Protein AF-A0A497T955-F1 (afdb_monomer_lite)

Foldseek 3Di:
DPDPCVVVVVVCVVVCCLLAVVLLVVQLVVQLVCCCPPVVPPDPSVRSNVVSNVVSNVRSVVSVVPVCVSVVVCCCVVVVVLQVVLVVVLVVLCVLLVHDPVNLVPDPVNVPVSVVVSVVSNVLSCCLRVNCVVVVDPDDHSVVSVVVSVVVSVVSSVVSVVVVVD

Sequence (166 aa):
MASPFEPMVLGLEQLGIYLYLFPFLLTLAIVYGILSYSLKEQLPTSARGLVSVVVAFFVMLFSLWNPFIVLFFANVFGYGLIVGSGLLMIIIVLGLMGIKPEDLTKNEKFKWPFVGVMILIFVLVIAGVVGTSMLGLNAGSGEFWTAMLFIILVAMVVLWGSEKEE

Secondary structure (DSSP, 8-state):
---TTHHHHHHHHHTTIIIIIHHHHHHHHHHHHHHHHHSTTTS-HHHHHHHHHHHHHHHHHHHHH-THHHHHHHHHHHHHHHHHHHHHHHHHHHHHHT--HHHHHH-HHHHHHHHHHHHHHHHHHHHHHT-GGGGT-----HHHHHHHHHHHHHHHHHHHHHHT--

Structure (mmCIF, N/CA/C/O backbone):
data_AF-A0A497T955-F1
#
_entry.id   AF-A0A497T955-F1
#
loop_
_atom_site.group_PDB
_atom_site.id
_atom_site.type_symbol
_atom_site.label_atom_id
_atom_site.label_alt_id
_atom_site.label_comp_id
_atom_site.label_asym_id
_atom_site.label_entity_id
_atom_site.label_seq_id
_atom_site.pdbx_PDB_ins_code
_atom_site.Cartn_x
_atom_site.Cartn_y
_atom_site.Cartn_z
_atom_site.occupancy
_atom_site.B_iso_or_equiv
_atom_site.auth_seq_id
_atom_site.auth_comp_id
_atom_site.auth_asym_id
_atom_site.auth_atom_id
_atom_site.pdbx_PDB_model_num
ATOM 1 N N . MET A 1 1 ? 4.692 -8.889 -28.505 1.00 46.72 1 MET A N 1
ATOM 2 C CA . MET A 1 1 ? 3.794 -7.744 -28.773 1.00 46.72 1 MET A CA 1
ATOM 3 C C . MET A 1 1 ? 4.028 -6.739 -27.660 1.00 46.72 1 MET A C 1
ATOM 5 O O . MET A 1 1 ? 4.010 -7.170 -26.515 1.00 46.72 1 MET A O 1
ATOM 9 N N . ALA A 1 2 ? 4.347 -5.477 -27.967 1.00 56.16 2 ALA A N 1
ATOM 10 C CA . ALA A 1 2 ? 4.552 -4.460 -26.931 1.00 56.16 2 ALA A CA 1
ATOM 11 C C . ALA A 1 2 ? 3.258 -4.300 -26.117 1.00 56.16 2 ALA A C 1
ATOM 13 O O . ALA A 1 2 ? 2.175 -4.232 -26.702 1.00 56.16 2 ALA A O 1
ATOM 14 N N . SER A 1 3 ? 3.362 -4.319 -24.788 1.00 76.19 3 SER A N 1
ATOM 15 C CA . SER A 1 3 ? 2.200 -4.182 -23.910 1.00 76.19 3 SER A CA 1
ATOM 16 C C . SER A 1 3 ? 1.585 -2.793 -24.118 1.00 76.19 3 SER A C 1
ATOM 18 O O . SER A 1 3 ? 2.295 -1.802 -23.960 1.00 76.19 3 SER A O 1
ATOM 20 N N . PRO A 1 4 ? 0.284 -2.666 -24.440 1.00 74.56 4 PRO A N 1
ATOM 21 C CA . PRO A 1 4 ? -0.344 -1.359 -24.665 1.00 74.56 4 PRO A CA 1
ATOM 22 C C . PRO A 1 4 ? -0.370 -0.483 -23.401 1.00 74.56 4 PRO A C 1
ATOM 24 O O . PRO A 1 4 ? -0.566 0.726 -23.489 1.00 74.56 4 PRO A O 1
ATOM 27 N N . PHE A 1 5 ? -0.152 -1.080 -22.225 1.00 76.81 5 PHE A N 1
ATOM 28 C CA . PHE A 1 5 ? -0.134 -0.386 -20.938 1.00 76.81 5 PHE A CA 1
ATOM 29 C C . PHE A 1 5 ? 1.219 0.231 -20.601 1.00 76.81 5 PHE A C 1
ATOM 31 O O . PHE A 1 5 ? 1.275 1.212 -19.868 1.00 76.81 5 PHE A O 1
ATOM 38 N N . GLU A 1 6 ? 2.301 -0.315 -21.143 1.00 80.81 6 GLU A N 1
ATOM 39 C CA . GLU A 1 6 ? 3.658 0.162 -20.898 1.00 80.81 6 GLU A CA 1
ATOM 40 C C . GLU A 1 6 ? 3.852 1.642 -21.287 1.00 80.81 6 GLU A C 1
ATOM 42 O O . GLU A 1 6 ? 4.264 2.421 -20.425 1.00 80.81 6 GLU A O 1
ATOM 47 N N . PRO A 1 7 ? 3.460 2.107 -22.493 1.00 84.81 7 PRO A N 1
ATOM 48 C CA . PRO A 1 7 ? 3.567 3.526 -22.833 1.00 84.81 7 PRO A CA 1
ATOM 49 C C . PRO A 1 7 ? 2.650 4.416 -21.983 1.00 84.81 7 PRO A C 1
ATOM 51 O O . PRO A 1 7 ? 2.994 5.565 -21.716 1.00 84.81 7 PRO A O 1
ATOM 54 N N . MET A 1 8 ? 1.505 3.900 -21.520 1.00 81.25 8 MET A N 1
ATOM 55 C CA . MET A 1 8 ? 0.612 4.645 -20.629 1.00 81.25 8 MET A CA 1
ATOM 56 C C . MET A 1 8 ? 1.250 4.852 -19.251 1.00 81.25 8 MET A C 1
ATOM 58 O O . MET A 1 8 ? 1.258 5.970 -18.748 1.00 81.25 8 MET A O 1
ATOM 62 N N . VAL A 1 9 ? 1.809 3.797 -18.653 1.00 82.38 9 VAL A N 1
ATOM 63 C CA . VAL A 1 9 ? 2.475 3.860 -17.342 1.00 82.38 9 VAL A CA 1
ATOM 64 C C . VAL A 1 9 ? 3.675 4.801 -17.392 1.00 82.38 9 VAL A C 1
ATOM 66 O O . VAL A 1 9 ? 3.791 5.677 -16.537 1.00 82.38 9 VAL A O 1
ATOM 69 N N . LEU A 1 10 ? 4.501 4.693 -18.436 1.00 82.44 10 LEU A N 1
ATOM 70 C CA . LEU A 1 10 ? 5.634 5.595 -18.653 1.00 82.44 10 LEU A CA 1
ATOM 71 C C . LEU A 1 10 ? 5.180 7.050 -18.836 1.00 82.44 10 LEU A C 1
ATOM 73 O O . LEU A 1 10 ? 5.805 7.964 -18.304 1.00 82.44 10 LEU A O 1
ATOM 77 N N . GLY A 1 11 ? 4.062 7.281 -19.531 1.00 84.94 11 GLY A N 1
ATOM 78 C CA . GLY A 1 11 ? 3.469 8.612 -19.656 1.00 84.94 11 GLY A CA 1
ATOM 79 C C . GLY A 1 11 ? 3.023 9.194 -18.309 1.00 84.94 11 GLY A C 1
ATOM 80 O O . GLY A 1 11 ? 3.310 10.351 -18.009 1.00 84.94 11 GLY A O 1
ATOM 81 N N . LEU A 1 12 ? 2.364 8.398 -17.462 1.00 85.06 12 LEU A N 1
ATOM 82 C CA . LEU A 1 12 ? 1.931 8.826 -16.124 1.00 85.06 12 LEU A CA 1
ATOM 83 C C . LEU A 1 12 ? 3.121 9.089 -15.186 1.00 85.06 12 LEU A C 1
ATOM 85 O O . LEU A 1 12 ? 3.079 10.017 -14.373 1.00 85.06 12 LEU A O 1
ATOM 89 N N . GLU A 1 13 ? 4.187 8.302 -15.317 1.00 83.00 13 GLU A N 1
ATOM 90 C CA . GLU A 1 13 ? 5.442 8.499 -14.594 1.00 83.00 13 GLU A CA 1
ATOM 91 C C . GLU A 1 13 ? 6.133 9.804 -15.002 1.00 83.00 13 GLU A C 1
ATOM 93 O O . GLU A 1 13 ? 6.493 10.596 -14.132 1.00 83.00 13 GLU A O 1
ATOM 98 N N . GLN A 1 14 ? 6.236 10.084 -16.304 1.00 84.69 14 GLN A N 1
ATOM 99 C CA . GLN A 1 14 ? 6.821 11.327 -16.823 1.00 84.69 14 GLN A CA 1
ATOM 100 C C . GLN A 1 14 ? 6.046 12.576 -16.392 1.00 84.69 14 GLN A C 1
ATOM 102 O O . GLN A 1 14 ? 6.643 13.624 -16.150 1.00 84.69 14 GLN A O 1
ATOM 107 N N . LEU A 1 15 ? 4.724 12.467 -16.243 1.00 86.88 15 LEU A N 1
ATOM 108 C CA . LEU A 1 15 ? 3.885 13.534 -15.687 1.00 86.88 15 LEU A CA 1
ATOM 109 C C . LEU A 1 15 ? 4.080 13.726 -14.173 1.00 86.88 15 LEU A C 1
ATOM 111 O O . LEU A 1 15 ? 3.506 14.644 -13.587 1.00 86.88 15 LEU A O 1
ATOM 115 N N . GLY A 1 16 ? 4.861 12.863 -13.519 1.00 84.69 16 GLY A N 1
ATOM 116 C CA . GLY A 1 16 ? 5.118 12.916 -12.087 1.00 84.69 16 GLY A CA 1
ATOM 117 C C . GLY A 1 16 ? 3.898 12.559 -11.241 1.00 84.69 16 GLY A C 1
ATOM 118 O O . GLY A 1 16 ? 3.865 12.880 -10.057 1.00 84.69 16 GLY A O 1
ATOM 119 N N . ILE A 1 17 ? 2.887 11.882 -11.798 1.00 85.94 17 ILE A N 1
ATOM 120 C CA . ILE A 1 17 ? 1.664 11.527 -11.058 1.00 85.94 17 ILE A CA 1
ATOM 121 C C . ILE A 1 17 ? 1.998 10.674 -9.831 1.00 85.94 17 ILE A C 1
ATOM 123 O O . ILE A 1 17 ? 1.479 10.928 -8.744 1.00 85.94 17 ILE A O 1
ATOM 127 N N . TYR A 1 18 ? 2.908 9.711 -9.974 1.00 83.00 18 TYR A N 1
ATOM 128 C CA . TYR A 1 18 ? 3.340 8.854 -8.867 1.00 83.00 18 TYR A CA 1
ATOM 129 C C . TYR A 1 18 ? 4.233 9.579 -7.853 1.00 83.00 18 TYR A C 1
ATOM 131 O O . TYR A 1 18 ? 4.253 9.205 -6.684 1.00 83.00 18 TYR A O 1
ATOM 139 N N . LEU A 1 19 ? 4.936 10.630 -8.282 1.00 85.81 19 LEU A N 1
ATOM 140 C CA . LEU A 1 19 ? 5.808 11.433 -7.427 1.00 85.81 19 LEU A CA 1
ATOM 141 C C . LEU A 1 19 ? 5.023 12.514 -6.667 1.00 85.81 19 LEU A C 1
ATOM 143 O O . LEU A 1 19 ? 5.348 12.811 -5.523 1.00 85.81 19 LEU A O 1
ATOM 147 N N . TYR A 1 20 ? 3.977 13.089 -7.264 1.00 85.31 20 TYR A N 1
ATOM 148 C CA . TYR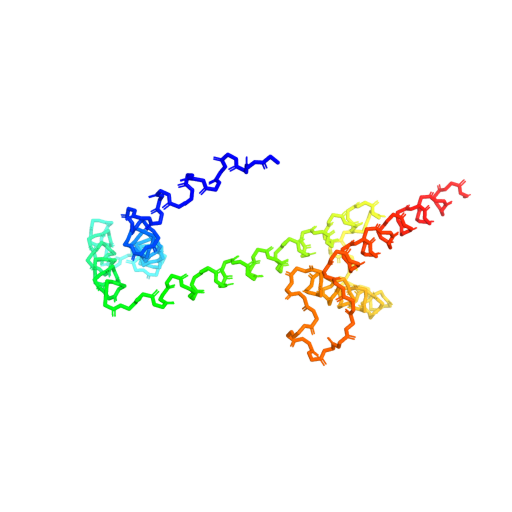 A 1 20 ? 3.272 14.254 -6.720 1.00 85.31 20 TYR A CA 1
ATOM 149 C C . TYR A 1 20 ? 1.849 13.923 -6.285 1.00 85.31 20 TYR A C 1
ATOM 151 O O . TYR A 1 20 ? 1.495 14.032 -5.110 1.00 85.31 20 TYR A O 1
ATOM 159 N N . LEU A 1 21 ? 1.024 13.493 -7.239 1.00 87.31 21 LEU A N 1
ATOM 160 C CA . LEU A 1 21 ? -0.409 13.341 -7.028 1.00 87.31 21 LEU A CA 1
ATOM 161 C C . LEU A 1 21 ? -0.717 12.163 -6.102 1.00 87.31 21 LEU A C 1
ATOM 163 O O . LEU A 1 21 ? -1.586 12.264 -5.240 1.00 87.31 21 LEU A O 1
ATOM 167 N N . PHE A 1 22 ? 0.006 11.055 -6.248 1.00 87.38 22 PHE A N 1
ATOM 168 C CA . PHE A 1 22 ? -0.246 9.858 -5.457 1.00 87.38 22 PHE A CA 1
ATOM 169 C C . PHE A 1 22 ? 0.070 10.050 -3.958 1.00 87.38 22 PHE A C 1
ATOM 171 O O . PHE A 1 22 ? -0.834 9.821 -3.149 1.00 87.38 22 PHE A O 1
ATOM 178 N N . PRO A 1 23 ? 1.254 10.552 -3.544 1.00 85.62 23 PRO A N 1
ATOM 179 C CA . PRO A 1 23 ? 1.528 10.849 -2.135 1.00 85.62 23 PRO A CA 1
ATOM 180 C C . PRO A 1 23 ? 0.562 11.878 -1.542 1.00 85.62 23 PRO A C 1
ATOM 182 O O . PRO A 1 23 ? 0.159 11.738 -0.386 1.00 85.62 23 PRO A O 1
ATOM 185 N N . PHE A 1 24 ? 0.148 12.874 -2.336 1.00 92.44 24 PHE A N 1
ATOM 186 C CA . PHE A 1 24 ? -0.858 13.857 -1.934 1.00 92.44 24 PHE A CA 1
ATOM 187 C C . PHE A 1 24 ? -2.196 13.182 -1.608 1.00 92.44 24 PHE A C 1
ATOM 189 O O . PHE A 1 24 ? -2.696 13.299 -0.490 1.00 92.44 24 PHE A O 1
ATOM 196 N N . LEU A 1 25 ? -2.764 12.441 -2.564 1.00 93.00 25 LEU A N 1
ATOM 197 C CA . LEU A 1 25 ? -4.078 11.815 -2.412 1.00 93.00 25 LEU A CA 1
ATOM 198 C C . LEU A 1 25 ? -4.086 10.770 -1.295 1.00 93.00 25 LEU A C 1
ATOM 200 O O . LEU A 1 25 ? -5.030 10.726 -0.506 1.00 93.00 25 LEU A O 1
ATOM 204 N N . LEU A 1 26 ? -3.027 9.963 -1.197 1.00 89.81 26 LEU A N 1
ATOM 205 C CA . LEU A 1 26 ? -2.898 8.945 -0.159 1.00 89.81 26 LEU A CA 1
ATOM 206 C C . LEU A 1 26 ? -2.847 9.580 1.236 1.00 89.81 26 LEU A C 1
ATOM 208 O O . LEU A 1 26 ? -3.587 9.175 2.131 1.00 89.81 26 LEU A O 1
ATOM 212 N N . THR A 1 27 ? -2.021 10.613 1.409 1.00 91.50 27 THR A N 1
ATOM 213 C CA . THR A 1 27 ? -1.919 11.342 2.680 1.00 91.50 27 THR A CA 1
ATOM 214 C C . THR A 1 27 ? -3.239 12.013 3.031 1.00 91.50 27 THR A C 1
ATOM 216 O O . THR A 1 27 ? -3.696 11.896 4.166 1.00 91.50 27 THR A O 1
ATOM 219 N N . LEU A 1 28 ? -3.883 12.667 2.062 1.00 92.56 28 LEU A N 1
ATOM 220 C CA . LEU A 1 28 ? -5.179 13.308 2.255 1.00 92.56 28 LEU A CA 1
ATOM 221 C C . LEU A 1 28 ? -6.214 12.298 2.749 1.00 92.56 28 LEU A C 1
ATOM 223 O O . LEU A 1 28 ? -6.885 12.560 3.743 1.00 92.56 28 LEU A O 1
ATOM 227 N N . ALA A 1 29 ? -6.317 11.138 2.096 1.00 93.88 29 ALA A N 1
ATOM 228 C CA . ALA A 1 29 ? -7.272 10.098 2.459 1.00 93.88 29 ALA A CA 1
ATOM 229 C C . ALA A 1 29 ? -7.014 9.536 3.866 1.00 93.88 29 ALA A C 1
ATOM 231 O O . ALA A 1 29 ? -7.947 9.422 4.662 1.00 93.88 29 ALA A O 1
ATOM 232 N N . ILE A 1 30 ? -5.754 9.228 4.196 1.00 92.25 30 ILE A N 1
ATOM 233 C CA . ILE A 1 30 ? -5.375 8.677 5.504 1.00 92.25 30 ILE A CA 1
ATOM 234 C C . ILE A 1 30 ? -5.630 9.699 6.614 1.00 92.25 30 ILE A C 1
ATOM 236 O O . ILE A 1 30 ? -6.315 9.396 7.590 1.00 92.25 30 ILE A O 1
ATOM 240 N N . VAL A 1 31 ? -5.112 10.920 6.465 1.00 93.12 31 VAL A N 1
ATOM 241 C CA . VAL A 1 31 ? -5.216 11.969 7.488 1.00 93.12 31 VAL A CA 1
ATOM 242 C C . VAL A 1 31 ? -6.675 12.368 7.692 1.00 93.12 31 VAL A C 1
ATOM 244 O O . VAL A 1 31 ? -7.132 12.434 8.835 1.00 93.12 31 VAL A O 1
ATOM 247 N N . TYR A 1 32 ? -7.441 12.528 6.608 1.00 93.88 32 TYR A N 1
ATOM 248 C CA . TYR A 1 32 ? -8.870 12.817 6.695 1.00 93.88 32 TYR A CA 1
ATOM 249 C C . TYR A 1 32 ? -9.646 11.679 7.350 1.00 93.88 32 TYR A C 1
ATOM 251 O O . TYR A 1 32 ? -10.505 11.942 8.191 1.00 93.88 32 TYR A O 1
ATOM 259 N N . GLY A 1 33 ? -9.341 10.425 7.006 1.00 92.19 33 GLY A N 1
ATOM 260 C CA . GLY A 1 33 ? -9.957 9.247 7.614 1.00 92.19 33 GLY A CA 1
ATOM 261 C C . GLY A 1 33 ? -9.709 9.184 9.122 1.00 92.19 33 GLY A C 1
ATOM 262 O O . GLY A 1 33 ? -10.657 9.045 9.893 1.00 92.19 33 GLY A O 1
ATOM 263 N N . ILE A 1 34 ? -8.460 9.383 9.554 1.00 93.88 34 ILE A N 1
ATOM 264 C CA . ILE A 1 34 ? -8.080 9.392 10.974 1.00 93.88 34 ILE A CA 1
ATOM 265 C C . ILE A 1 34 ? -8.761 10.547 11.716 1.00 93.88 34 ILE A C 1
ATOM 267 O O . ILE A 1 34 ? -9.384 10.323 12.751 1.00 93.88 34 ILE A O 1
ATOM 271 N N . LEU A 1 35 ? -8.702 11.775 11.191 1.00 93.81 35 LEU A N 1
ATOM 272 C CA . LEU A 1 35 ? -9.383 12.937 11.780 1.00 93.81 35 LEU A CA 1
ATOM 273 C C . LEU A 1 35 ? -10.898 12.723 11.855 1.00 93.81 35 LEU A C 1
ATOM 275 O O . LEU A 1 35 ? -11.548 13.126 12.821 1.00 93.81 35 LEU A O 1
ATOM 279 N N . SER A 1 36 ? -11.466 12.083 10.835 1.00 94.44 36 SER A N 1
ATOM 280 C CA . SER A 1 36 ? -12.897 11.809 10.763 1.00 94.44 36 SER A CA 1
ATOM 281 C C . SER A 1 36 ? -13.355 10.730 11.729 1.00 94.44 36 SER A C 1
ATOM 283 O O . SER A 1 36 ? -14.500 10.775 12.169 1.00 94.44 36 SER A O 1
ATOM 285 N N . TYR A 1 37 ? -12.468 9.806 12.086 1.00 93.31 37 TYR A N 1
ATOM 286 C CA . TYR A 1 37 ? -12.729 8.770 13.071 1.00 93.31 37 TYR A CA 1
ATOM 287 C C . TYR A 1 37 ? -12.480 9.266 14.503 1.00 93.31 37 TYR A C 1
ATOM 289 O O . TYR A 1 37 ? -13.369 9.188 15.348 1.00 93.31 37 TYR A O 1
ATOM 297 N N . SER A 1 38 ? -11.301 9.837 14.761 1.00 93.25 38 SER A N 1
ATOM 298 C CA . SER A 1 38 ? -10.817 10.147 16.112 1.00 93.25 38 SER A CA 1
ATOM 299 C C . SER A 1 38 ? -11.262 11.511 16.642 1.00 93.25 38 SER A C 1
ATOM 301 O O . SER A 1 38 ? -11.419 11.676 17.847 1.00 93.25 38 SER A O 1
ATOM 303 N N . LEU A 1 39 ? -11.452 12.505 15.768 1.00 93.38 39 LEU A N 1
ATOM 304 C CA . LEU A 1 39 ? -11.648 13.913 16.155 1.00 93.38 39 LEU A CA 1
ATOM 305 C C . LEU A 1 39 ? -12.979 14.488 15.652 1.00 93.38 39 LEU A C 1
ATOM 307 O O . LEU A 1 39 ? -13.147 15.702 15.547 1.00 93.38 39 LEU A O 1
ATOM 311 N N . LYS A 1 40 ? -13.953 13.617 15.362 1.00 91.88 40 LYS A N 1
ATOM 312 C CA . LYS A 1 40 ? -15.250 14.001 14.781 1.00 91.88 40 LYS A CA 1
ATOM 313 C C . LYS A 1 40 ? -16.064 14.986 15.623 1.00 91.88 40 LYS A C 1
ATOM 315 O O . LYS A 1 40 ? -16.803 15.779 15.056 1.00 91.88 40 LYS A O 1
ATOM 320 N N . GLU A 1 41 ? -15.939 14.917 16.947 1.00 93.81 41 GLU A N 1
ATOM 321 C CA . GLU A 1 41 ? -16.692 15.761 17.889 1.00 93.81 41 GLU A CA 1
ATOM 322 C C . GLU A 1 41 ? -15.963 17.074 18.190 1.00 93.81 41 GLU A C 1
ATOM 324 O O . GLU A 1 41 ? -16.582 18.056 18.582 1.00 93.81 41 GLU A O 1
ATOM 329 N N . GLN A 1 42 ? -14.645 17.096 17.982 1.00 95.38 42 GLN A N 1
ATOM 330 C CA . GLN A 1 42 ? -13.780 18.225 18.322 1.00 95.38 42 GLN A CA 1
ATOM 331 C C . GLN A 1 42 ? -13.584 19.167 17.133 1.00 95.38 42 GLN A C 1
ATOM 333 O O . GLN A 1 42 ? -13.365 20.361 17.322 1.00 95.38 42 GLN A O 1
ATOM 338 N N . LEU A 1 43 ? -13.660 18.641 15.905 1.00 94.00 43 LEU A N 1
ATOM 339 C CA . LEU A 1 43 ? -13.417 19.404 14.688 1.00 94.00 43 LEU A CA 1
ATOM 340 C C . LEU A 1 43 ? -14.582 19.278 13.696 1.00 94.00 43 LEU A C 1
ATOM 342 O O . LEU A 1 43 ? -14.955 18.162 13.317 1.00 94.00 43 LEU A O 1
ATOM 346 N N . PRO A 1 44 ? -15.109 20.403 13.171 1.00 95.12 44 PRO A N 1
ATOM 347 C CA . PRO A 1 44 ? -16.092 20.360 12.098 1.00 95.12 44 PRO A CA 1
ATOM 348 C C . PRO A 1 44 ? -15.486 19.750 10.826 1.00 95.12 44 PRO A C 1
ATOM 350 O O . PRO A 1 44 ? -14.273 19.762 10.608 1.00 95.12 44 PRO A O 1
ATOM 353 N N . THR A 1 45 ? -16.334 19.206 9.949 1.00 93.44 45 THR A N 1
ATOM 354 C CA . THR A 1 45 ? -15.915 18.535 8.700 1.00 93.44 45 THR A CA 1
ATOM 355 C C . THR A 1 45 ? -15.026 19.412 7.821 1.00 93.44 45 THR A C 1
ATOM 357 O O . THR A 1 45 ? -14.029 18.931 7.288 1.00 93.44 45 THR A O 1
ATOM 360 N N . SER A 1 46 ? -15.337 20.707 7.726 1.00 94.38 46 SER A N 1
ATOM 361 C CA . SER A 1 46 ? -14.539 21.681 6.977 1.00 94.38 46 SER A CA 1
ATOM 362 C C . SER A 1 46 ? -13.110 21.801 7.512 1.00 94.38 46 SER A C 1
ATOM 364 O O . SER A 1 46 ? -12.164 21.756 6.731 1.00 94.38 46 SER A O 1
ATOM 366 N N . ALA A 1 47 ? -12.936 21.885 8.835 1.00 94.31 47 ALA A N 1
ATOM 367 C CA . ALA A 1 47 ? -11.619 21.971 9.464 1.00 94.31 47 ALA A CA 1
ATOM 368 C C . ALA A 1 47 ? -10.809 20.682 9.265 1.00 94.31 47 ALA A C 1
ATOM 370 O O . ALA A 1 47 ? -9.631 20.745 8.922 1.00 94.31 47 ALA A O 1
ATOM 371 N N . ARG A 1 48 ? -11.443 19.510 9.402 1.00 95.06 48 ARG A N 1
ATOM 372 C CA . ARG A 1 48 ? -10.794 18.210 9.147 1.00 95.06 48 ARG A CA 1
ATOM 373 C C . ARG A 1 48 ? -10.316 18.093 7.700 1.00 95.06 48 ARG A C 1
ATOM 375 O O . ARG A 1 48 ? -9.178 17.689 7.464 1.00 95.06 48 ARG A O 1
ATOM 382 N N . GLY A 1 49 ? -11.155 18.493 6.744 1.00 93.50 49 GLY A N 1
ATOM 383 C CA . GLY A 1 49 ? -10.795 18.550 5.326 1.00 93.50 49 GLY A CA 1
ATOM 384 C C . GLY A 1 49 ? -9.615 19.487 5.071 1.00 93.50 49 GLY A C 1
ATOM 385 O O . GLY A 1 49 ? -8.627 19.073 4.470 1.00 93.50 49 GLY A O 1
ATOM 386 N N . LEU A 1 50 ? -9.677 20.712 5.601 1.00 96.19 50 LEU A N 1
ATOM 387 C CA . LEU A 1 50 ? -8.622 21.711 5.438 1.00 96.19 50 LEU A CA 1
ATOM 388 C C . LEU A 1 50 ? -7.274 21.225 5.985 1.00 96.19 50 LEU A C 1
ATOM 390 O O . LEU A 1 50 ? -6.274 21.287 5.276 1.00 96.19 50 LEU A O 1
ATOM 394 N N . VAL A 1 51 ? -7.246 20.699 7.214 1.00 94.12 51 VAL A N 1
ATOM 395 C CA . VAL A 1 51 ? -6.017 20.167 7.827 1.00 94.12 51 VAL A CA 1
ATOM 396 C C . VAL A 1 51 ? -5.440 19.031 6.984 1.00 94.12 51 VAL A C 1
ATOM 398 O O . VAL A 1 51 ? -4.242 19.015 6.715 1.00 94.12 51 VAL A O 1
ATOM 401 N N . SER A 1 52 ? -6.286 18.119 6.504 1.00 94.75 52 SER A N 1
ATOM 402 C CA . SER A 1 52 ? -5.851 16.988 5.674 1.00 94.75 52 SER A CA 1
ATOM 403 C C . SER A 1 52 ? -5.231 17.443 4.354 1.00 94.75 52 SER A C 1
ATOM 405 O O . SER A 1 52 ? -4.194 16.923 3.955 1.00 94.75 52 SER A O 1
ATOM 407 N N . VAL A 1 53 ? -5.827 18.449 3.705 1.00 95.31 53 VAL A N 1
ATOM 408 C CA . VAL A 1 53 ? -5.298 19.053 2.474 1.00 95.31 53 VAL A CA 1
ATOM 409 C C . VAL A 1 53 ? -3.946 19.720 2.728 1.00 95.31 53 VAL A C 1
ATOM 411 O O . VAL A 1 53 ? -3.004 19.490 1.974 1.00 95.31 53 VAL A O 1
ATOM 414 N N . VAL A 1 54 ? -3.822 20.511 3.798 1.00 96.56 54 VAL A N 1
ATOM 415 C CA . VAL A 1 54 ? -2.565 21.191 4.150 1.00 96.56 54 VAL A CA 1
ATOM 416 C C . VAL A 1 54 ? -1.448 20.177 4.403 1.00 96.56 54 VAL A C 1
ATOM 418 O O . VAL A 1 54 ? -0.361 20.305 3.843 1.00 96.56 54 VAL A O 1
ATOM 421 N N . V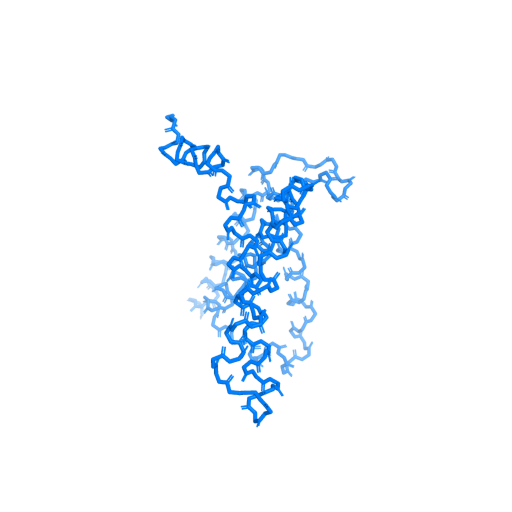AL A 1 55 ? -1.718 19.133 5.191 1.00 91.81 55 VAL A N 1
ATOM 422 C CA . VAL A 1 55 ? -0.742 18.065 5.461 1.00 91.81 55 VAL A CA 1
ATOM 423 C C . VAL A 1 55 ? -0.371 17.320 4.176 1.00 91.81 55 VAL A C 1
ATOM 425 O O . VAL A 1 55 ? 0.808 17.076 3.928 1.00 91.81 55 VAL A O 1
ATOM 428 N N . ALA A 1 56 ? -1.348 17.014 3.319 1.00 92.25 56 ALA A N 1
ATOM 429 C CA . ALA A 1 56 ? -1.103 16.371 2.033 1.00 92.25 56 ALA A CA 1
ATOM 430 C C . ALA A 1 56 ? -0.203 17.209 1.112 1.00 92.25 56 ALA A C 1
ATOM 432 O O . ALA A 1 56 ? 0.683 16.654 0.463 1.00 92.25 56 ALA A O 1
ATOM 433 N N . PHE A 1 57 ? -0.360 18.538 1.095 1.00 94.38 57 PHE A N 1
ATOM 434 C CA . PHE A 1 57 ? 0.538 19.432 0.359 1.00 94.38 57 PHE A CA 1
ATOM 435 C C . PHE A 1 57 ? 1.972 19.394 0.893 1.00 94.38 57 PHE A C 1
ATOM 437 O O . PHE A 1 57 ? 2.908 19.373 0.096 1.00 94.38 57 PHE A O 1
ATOM 444 N N . PHE A 1 58 ? 2.167 19.335 2.213 1.00 92.88 58 PHE A N 1
ATOM 445 C CA . PHE A 1 58 ? 3.508 19.188 2.785 1.00 92.88 58 PHE A CA 1
ATOM 446 C C . PHE A 1 58 ? 4.155 17.850 2.422 1.00 92.88 58 PHE A C 1
ATOM 448 O O . PHE A 1 58 ? 5.342 17.820 2.108 1.00 92.88 58 PHE A O 1
ATOM 455 N N . VAL A 1 59 ? 3.393 16.752 2.405 1.00 87.12 59 VAL A N 1
ATOM 456 C CA . VAL A 1 59 ? 3.920 15.445 1.977 1.00 87.12 59 VAL A CA 1
ATOM 457 C C . VAL A 1 59 ? 4.223 15.424 0.479 1.00 87.12 59 VAL A C 1
ATOM 459 O O . VAL A 1 59 ? 5.258 14.897 0.076 1.00 87.12 59 VAL A O 1
ATOM 462 N N . MET A 1 60 ? 3.385 16.051 -0.350 1.00 88.62 60 MET A N 1
ATOM 463 C CA . MET A 1 60 ? 3.677 16.241 -1.773 1.00 88.62 60 MET A CA 1
ATOM 464 C C . MET A 1 60 ? 4.969 17.040 -1.973 1.00 88.62 60 MET A C 1
ATOM 466 O O . MET A 1 60 ? 5.818 16.651 -2.773 1.00 88.62 60 MET A O 1
ATOM 470 N N . LEU A 1 61 ? 5.141 18.129 -1.215 1.00 89.00 61 LEU A N 1
ATOM 471 C CA . LEU A 1 61 ? 6.363 18.922 -1.234 1.00 89.00 61 LEU A CA 1
ATOM 472 C C . LEU A 1 61 ? 7.563 18.085 -0.799 1.00 89.00 61 LEU A C 1
ATOM 474 O O . LEU A 1 61 ? 8.587 18.129 -1.455 1.00 89.00 61 LEU A O 1
ATOM 478 N N . PHE A 1 62 ? 7.448 17.282 0.255 1.00 84.12 62 PHE A N 1
ATOM 479 C CA . PHE A 1 62 ? 8.524 16.388 0.679 1.00 84.12 62 PHE A CA 1
ATOM 480 C C . PHE A 1 62 ? 8.902 15.371 -0.411 1.00 84.12 62 PHE A C 1
ATOM 482 O O . PHE A 1 62 ? 10.084 15.146 -0.660 1.00 84.12 62 PHE A O 1
ATOM 489 N N . SER A 1 63 ? 7.907 14.811 -1.100 1.00 84.94 63 SER A N 1
ATOM 490 C CA . SER A 1 63 ? 8.110 13.865 -2.200 1.00 84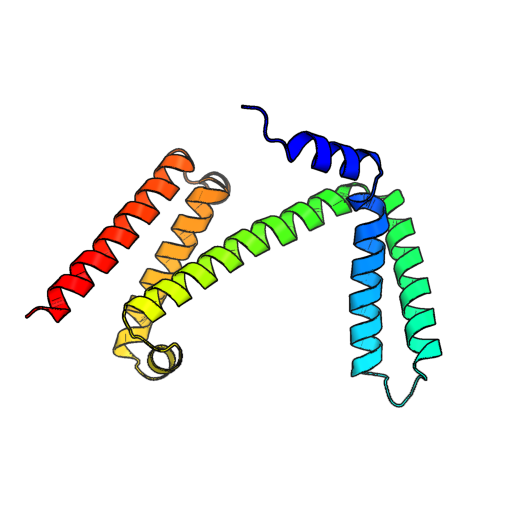.94 63 SER A CA 1
ATOM 491 C C . SER A 1 63 ? 8.896 14.472 -3.372 1.00 84.94 63 SER A C 1
ATOM 493 O O . SER A 1 63 ? 9.763 13.806 -3.933 1.00 84.94 63 SER A O 1
ATOM 495 N N . LEU A 1 64 ? 8.688 15.762 -3.683 1.00 81.31 64 LEU A N 1
ATOM 496 C CA . LEU A 1 64 ? 9.489 16.498 -4.680 1.00 81.31 64 LEU A CA 1
ATOM 497 C C . LEU A 1 64 ? 10.996 16.453 -4.382 1.00 81.31 64 LEU A C 1
ATOM 499 O O . LEU A 1 64 ? 11.799 16.348 -5.305 1.00 81.31 64 LEU A O 1
ATOM 503 N N . TRP A 1 65 ? 11.385 16.522 -3.107 1.00 82.44 65 TRP A N 1
ATOM 504 C CA . TRP A 1 65 ? 12.792 16.506 -2.689 1.00 82.44 65 TRP A CA 1
ATOM 505 C C . TRP A 1 65 ? 13.342 15.094 -2.474 1.00 82.44 65 TRP A C 1
ATOM 507 O O . TRP A 1 65 ? 14.544 14.938 -2.259 1.00 82.44 65 TRP A O 1
ATOM 517 N N . ASN A 1 66 ? 12.491 14.065 -2.514 1.00 78.62 66 ASN A N 1
ATOM 518 C CA . ASN A 1 66 ? 12.887 12.692 -2.235 1.00 78.62 66 ASN A CA 1
ATOM 519 C C . ASN A 1 66 ? 12.246 11.681 -3.207 1.00 78.62 66 ASN A C 1
ATOM 521 O O . ASN A 1 66 ? 11.266 11.013 -2.862 1.00 78.62 66 ASN A O 1
ATOM 525 N N . PRO A 1 67 ? 12.849 11.482 -4.393 1.00 76.75 67 PRO A N 1
ATOM 526 C CA . PRO A 1 67 ? 12.354 10.540 -5.397 1.00 76.75 67 PRO A CA 1
ATOM 527 C C . PRO A 1 67 ? 12.282 9.079 -4.923 1.00 76.75 67 PRO A C 1
ATOM 529 O O . PRO A 1 67 ? 11.530 8.286 -5.490 1.00 76.75 67 PRO A O 1
ATOM 532 N N . PHE A 1 68 ? 13.009 8.706 -3.859 1.00 75.44 68 PHE A N 1
ATOM 533 C CA . PHE A 1 68 ? 12.964 7.348 -3.302 1.00 75.44 68 PHE A CA 1
ATOM 534 C C . PHE A 1 68 ? 11.592 6.969 -2.737 1.00 75.44 68 PHE A C 1
ATOM 536 O O . PHE A 1 68 ? 11.315 5.780 -2.578 1.00 75.44 68 PHE A O 1
ATOM 543 N N . ILE A 1 69 ? 10.712 7.939 -2.471 1.00 75.06 69 ILE A N 1
ATOM 544 C CA . ILE A 1 69 ? 9.349 7.660 -2.010 1.00 75.06 69 ILE A CA 1
ATOM 545 C C . ILE A 1 69 ? 8.567 6.827 -3.032 1.00 75.06 69 ILE A C 1
ATOM 547 O O . ILE A 1 69 ? 7.823 5.929 -2.642 1.00 75.06 69 ILE A O 1
ATOM 551 N N . VAL A 1 70 ? 8.772 7.068 -4.332 1.00 76.44 70 VAL A N 1
ATOM 552 C CA . VAL A 1 70 ? 8.090 6.316 -5.396 1.00 76.44 70 VAL A CA 1
ATOM 553 C C . VAL A 1 70 ? 8.533 4.861 -5.363 1.00 76.44 70 VAL A C 1
ATOM 555 O O . VAL A 1 70 ? 7.695 3.964 -5.367 1.00 76.44 70 VAL A O 1
ATOM 558 N N . LEU A 1 71 ? 9.842 4.624 -5.239 1.00 74.94 71 LEU A N 1
ATOM 559 C CA . LEU A 1 71 ? 10.399 3.280 -5.123 1.00 74.94 71 LEU A CA 1
ATOM 560 C C . LEU A 1 71 ? 9.907 2.578 -3.850 1.00 74.94 71 LEU A C 1
ATOM 562 O O . LEU A 1 71 ? 9.575 1.396 -3.887 1.00 74.94 71 LEU A O 1
ATOM 566 N N . PHE A 1 72 ? 9.824 3.291 -2.726 1.00 73.31 72 PHE A N 1
ATOM 567 C CA . PHE A 1 72 ? 9.276 2.751 -1.484 1.00 73.31 72 PHE A CA 1
ATOM 568 C C . PHE A 1 72 ? 7.820 2.305 -1.660 1.00 73.31 72 PHE A C 1
ATOM 570 O O . PHE A 1 72 ? 7.500 1.156 -1.363 1.00 73.31 72 PHE A O 1
ATOM 577 N N . PHE A 1 73 ? 6.946 3.163 -2.194 1.00 73.06 73 PHE A N 1
ATOM 578 C CA . PHE A 1 73 ? 5.542 2.808 -2.404 1.00 73.06 73 PHE A CA 1
ATOM 579 C C . PHE A 1 73 ? 5.363 1.715 -3.456 1.00 73.06 73 PHE A C 1
ATOM 581 O O . PHE A 1 73 ? 4.567 0.806 -3.237 1.00 73.06 73 PHE A O 1
ATOM 588 N N . ALA A 1 74 ? 6.121 1.748 -4.554 1.00 76.69 74 ALA A N 1
ATOM 589 C CA . ALA A 1 74 ? 6.102 0.694 -5.564 1.00 76.69 74 ALA A CA 1
ATOM 590 C C . ALA A 1 74 ? 6.461 -0.668 -4.955 1.00 76.69 74 ALA A C 1
ATOM 592 O O . ALA A 1 74 ? 5.780 -1.656 -5.213 1.00 76.69 74 ALA A O 1
ATOM 593 N N . ASN A 1 75 ? 7.464 -0.709 -4.075 1.00 70.44 75 ASN A N 1
ATOM 594 C CA . ASN A 1 75 ? 7.814 -1.920 -3.342 1.00 70.44 75 ASN A CA 1
ATOM 595 C C . ASN A 1 75 ? 6.722 -2.318 -2.341 1.00 70.44 75 ASN A C 1
ATOM 597 O O . ASN A 1 75 ? 6.284 -3.460 -2.349 1.00 70.44 75 ASN A O 1
ATOM 601 N N . VAL A 1 76 ? 6.236 -1.403 -1.498 1.00 70.38 76 VAL A N 1
ATOM 602 C CA . VAL A 1 76 ? 5.224 -1.721 -0.474 1.00 70.38 76 VAL A CA 1
ATOM 603 C C . VAL A 1 76 ? 3.924 -2.224 -1.099 1.00 70.38 76 VAL A C 1
ATOM 605 O O . VAL A 1 76 ? 3.409 -3.257 -0.679 1.00 70.38 76 VAL A O 1
ATOM 608 N N . PHE A 1 77 ? 3.396 -1.535 -2.112 1.00 73.38 77 PHE A N 1
ATOM 609 C CA . PHE A 1 77 ? 2.171 -1.956 -2.793 1.00 73.38 77 PHE A CA 1
ATOM 610 C C . PHE A 1 77 ? 2.405 -3.152 -3.717 1.00 73.38 77 PHE A C 1
ATOM 612 O O . PHE A 1 77 ? 1.535 -4.013 -3.800 1.00 73.38 77 PHE A O 1
ATOM 619 N N . GLY A 1 78 ? 3.572 -3.253 -4.359 1.00 73.25 78 GLY A N 1
ATOM 620 C CA . GLY A 1 78 ? 3.956 -4.411 -5.166 1.00 73.25 78 GLY A CA 1
ATOM 621 C C . GLY A 1 78 ? 4.049 -5.683 -4.324 1.00 73.25 78 GLY A C 1
ATOM 622 O O . GLY A 1 78 ? 3.280 -6.618 -4.533 1.00 73.25 78 GLY A O 1
ATOM 623 N N . TYR A 1 79 ? 4.913 -5.701 -3.304 1.00 67.44 79 TYR A N 1
ATOM 624 C CA . TYR A 1 79 ? 5.020 -6.823 -2.364 1.00 67.44 79 TYR A CA 1
ATOM 625 C C . TYR A 1 79 ? 3.717 -7.058 -1.593 1.00 67.44 79 TYR A C 1
ATOM 627 O O . TYR A 1 79 ? 3.337 -8.205 -1.370 1.00 67.44 79 TYR A O 1
ATOM 635 N N . GLY A 1 80 ? 2.986 -5.998 -1.241 1.00 66.94 80 GLY A N 1
ATOM 636 C CA . GLY A 1 80 ? 1.676 -6.096 -0.600 1.00 66.94 80 GLY A CA 1
ATOM 637 C C . GLY A 1 80 ? 0.634 -6.794 -1.475 1.00 66.94 80 GLY A C 1
ATOM 638 O O . GLY A 1 80 ? -0.097 -7.650 -0.981 1.00 66.94 80 GLY A O 1
ATOM 639 N N . LEU A 1 81 ? 0.592 -6.500 -2.778 1.00 73.69 81 LEU A N 1
ATOM 640 C CA . LEU A 1 81 ? -0.264 -7.203 -3.737 1.00 73.69 81 LEU A CA 1
ATOM 641 C C . LEU A 1 81 ? 0.153 -8.664 -3.908 1.00 73.69 81 LEU A C 1
ATOM 643 O O . LEU A 1 81 ? -0.710 -9.532 -4.002 1.00 73.69 81 LEU A O 1
ATOM 647 N N . ILE A 1 82 ? 1.453 -8.958 -3.906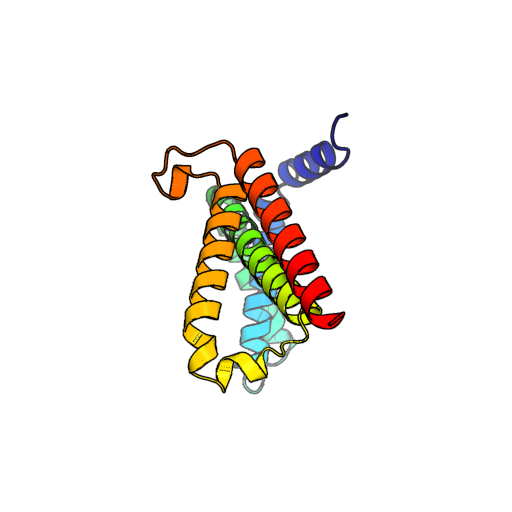 1.00 68.62 82 ILE A N 1
ATOM 648 C CA . ILE A 1 82 ? 1.965 -10.335 -3.971 1.00 68.62 82 ILE A CA 1
ATOM 649 C C . ILE A 1 82 ? 1.496 -11.136 -2.753 1.00 68.62 82 ILE A C 1
ATOM 651 O O . ILE A 1 82 ? 0.907 -12.206 -2.894 1.00 68.62 82 ILE A O 1
ATOM 655 N N . VAL A 1 83 ? 1.674 -10.592 -1.550 1.00 67.50 83 VAL A N 1
ATOM 656 C CA . VAL A 1 83 ? 1.202 -11.228 -0.314 1.00 67.50 83 VAL A CA 1
ATOM 657 C C . VAL A 1 83 ? -0.326 -11.349 -0.301 1.00 67.50 83 VAL A C 1
ATOM 659 O O . VAL A 1 83 ? -0.858 -12.411 0.017 1.00 67.50 83 VAL A O 1
ATOM 662 N N . GLY A 1 84 ? -1.043 -10.289 -0.685 1.00 69.75 84 GLY A N 1
ATOM 663 C CA . GLY A 1 84 ? -2.506 -10.260 -0.712 1.00 69.75 84 GLY A CA 1
ATOM 664 C C . GLY A 1 84 ? -3.111 -11.243 -1.716 1.00 69.75 84 GLY A C 1
ATOM 665 O O . GLY A 1 84 ? -4.075 -11.934 -1.396 1.00 69.75 84 GLY A O 1
ATOM 666 N N . SER A 1 85 ? -2.525 -11.360 -2.908 1.00 71.31 85 SER A N 1
ATOM 667 C CA . SER A 1 85 ? -2.930 -12.333 -3.931 1.00 71.31 85 SER A CA 1
ATOM 668 C C . SER A 1 85 ? -2.633 -13.771 -3.510 1.00 71.31 85 SER A C 1
ATOM 670 O O . SER A 1 85 ? -3.487 -14.636 -3.694 1.00 71.31 85 SER A O 1
ATOM 672 N N . GLY A 1 86 ? -1.490 -14.024 -2.866 1.00 68.75 86 GLY A N 1
ATOM 673 C CA . GLY A 1 86 ? -1.193 -15.320 -2.255 1.00 68.75 86 GLY A CA 1
ATOM 674 C C . GLY A 1 86 ? -2.210 -15.697 -1.174 1.00 68.75 86 GLY A C 1
ATOM 675 O O . GLY A 1 86 ? -2.707 -16.822 -1.150 1.00 68.75 86 GLY A O 1
ATOM 676 N N . LEU A 1 87 ? -2.601 -14.741 -0.327 1.00 71.69 87 LEU A N 1
ATOM 677 C CA . LEU A 1 87 ? -3.636 -14.956 0.686 1.00 71.69 87 LEU A CA 1
ATOM 678 C C . LEU A 1 87 ? -5.014 -15.219 0.057 1.00 71.69 87 LEU A C 1
ATOM 680 O O . LEU A 1 87 ? -5.714 -16.140 0.475 1.00 71.69 87 LEU A O 1
ATOM 684 N N . LEU A 1 88 ? -5.394 -14.454 -0.970 1.00 76.31 88 LEU A N 1
ATOM 685 C CA . LEU A 1 88 ? -6.634 -14.670 -1.722 1.00 76.31 88 LEU A CA 1
ATOM 686 C C . LEU A 1 88 ? -6.666 -16.051 -2.380 1.00 76.31 88 LEU A C 1
ATOM 688 O O . LEU A 1 88 ? -7.686 -16.729 -2.320 1.00 76.31 88 LEU A O 1
ATOM 692 N N . MET A 1 89 ? -5.550 -16.494 -2.957 1.00 70.50 89 MET A N 1
ATOM 693 C CA . MET A 1 89 ? -5.423 -17.828 -3.539 1.00 70.50 89 MET A CA 1
ATOM 694 C C . MET A 1 89 ? -5.676 -18.920 -2.493 1.00 70.50 89 MET A C 1
ATOM 696 O O . MET A 1 89 ? -6.436 -19.847 -2.760 1.00 70.50 89 MET A O 1
ATOM 700 N N . ILE A 1 90 ? -5.116 -18.785 -1.287 1.00 72.00 90 ILE A N 1
ATOM 701 C CA . ILE A 1 90 ? -5.374 -19.715 -0.175 1.00 72.00 90 ILE A CA 1
ATOM 702 C C . ILE A 1 90 ? -6.869 -19.746 0.166 1.00 72.00 90 ILE A C 1
ATOM 704 O O . ILE A 1 90 ? -7.451 -20.822 0.279 1.00 72.00 90 ILE A O 1
ATOM 708 N N . ILE A 1 91 ? -7.508 -18.579 0.287 1.00 75.06 91 ILE A N 1
ATOM 709 C CA . ILE A 1 91 ? -8.945 -18.477 0.585 1.00 75.06 91 ILE A CA 1
ATOM 710 C C . ILE A 1 91 ? -9.786 -19.159 -0.506 1.00 75.06 91 ILE A C 1
ATOM 712 O O . ILE A 1 91 ? -10.750 -19.854 -0.188 1.00 75.06 91 ILE A O 1
ATOM 716 N N . ILE A 1 92 ? -9.413 -19.011 -1.780 1.00 76.25 92 ILE A N 1
ATOM 717 C CA . ILE A 1 92 ? -10.103 -19.659 -2.904 1.00 76.25 92 ILE A CA 1
ATOM 718 C C . ILE A 1 92 ? -9.959 -21.182 -2.828 1.00 76.25 92 ILE A C 1
ATOM 720 O O . ILE A 1 92 ? -10.960 -21.885 -2.940 1.00 76.25 92 ILE A O 1
ATOM 724 N N . VAL A 1 93 ? -8.749 -21.701 -2.598 1.00 72.88 93 VAL A N 1
ATOM 725 C CA . VAL A 1 93 ? -8.511 -23.151 -2.471 1.00 72.88 93 VAL A CA 1
ATOM 726 C C . VAL A 1 93 ? -9.317 -23.736 -1.311 1.00 72.88 93 VAL A C 1
ATOM 728 O O . VAL A 1 93 ? -9.983 -24.753 -1.482 1.00 72.88 93 VAL A O 1
ATOM 731 N N . LEU A 1 94 ? -9.343 -23.056 -0.161 1.00 68.62 94 LEU A N 1
ATOM 732 C CA . LEU A 1 94 ? -10.177 -23.442 0.981 1.00 68.62 94 LEU A CA 1
ATOM 733 C C . LEU A 1 94 ? -11.667 -23.481 0.625 1.00 68.62 94 LEU A C 1
ATOM 735 O O . LEU A 1 94 ? -12.361 -24.444 0.955 1.00 68.62 94 LEU A O 1
ATOM 739 N N . GLY A 1 95 ? -12.141 -22.466 -0.099 1.00 73.19 95 GLY A N 1
ATOM 740 C CA . GLY A 1 95 ? -13.507 -22.413 -0.608 1.00 73.19 95 GLY A CA 1
ATOM 741 C C . GLY A 1 95 ? -13.842 -23.590 -1.529 1.00 73.19 95 GLY A C 1
ATOM 742 O O . GLY A 1 95 ? -14.901 -24.192 -1.376 1.00 73.19 95 GLY A O 1
ATOM 743 N N . LEU A 1 96 ? -12.929 -23.969 -2.430 1.00 73.19 96 LEU A N 1
ATOM 744 C CA . LEU A 1 96 ? -13.099 -25.111 -3.342 1.00 73.19 96 LEU A CA 1
ATOM 745 C C . LEU A 1 96 ? -13.120 -26.457 -2.605 1.00 73.19 96 LEU A C 1
ATOM 747 O O . LEU A 1 96 ? -13.895 -27.351 -2.942 1.00 73.19 96 LEU A O 1
ATOM 751 N N . MET A 1 97 ? -12.307 -26.591 -1.560 1.00 70.50 97 MET A N 1
ATOM 752 C CA . MET A 1 97 ? -12.297 -27.758 -0.678 1.00 70.50 97 MET A CA 1
ATOM 753 C C . MET A 1 97 ? -13.585 -27.864 0.162 1.00 70.50 97 MET A C 1
ATOM 755 O O . MET A 1 97 ? -13.970 -28.952 0.597 1.00 70.50 97 MET A O 1
ATOM 759 N N . GLY A 1 98 ? -14.311 -26.754 0.329 1.00 72.38 98 GLY A N 1
ATOM 760 C CA . GLY A 1 98 ? -15.496 -26.655 1.181 1.00 72.38 98 GLY A CA 1
ATOM 761 C C . GLY A 1 98 ? -15.160 -26.395 2.652 1.00 72.38 98 GLY A C 1
ATOM 762 O O . GLY A 1 98 ? -16.013 -26.583 3.515 1.00 72.38 98 GLY A O 1
ATOM 763 N N . ILE A 1 99 ? -13.927 -25.973 2.943 1.00 71.44 99 ILE A N 1
ATOM 764 C CA . ILE A 1 99 ? -13.458 -25.653 4.291 1.00 71.44 99 ILE A CA 1
ATOM 765 C C . ILE A 1 99 ? -13.761 -24.183 4.571 1.00 71.44 99 ILE A C 1
ATOM 767 O O . ILE A 1 99 ? -13.279 -23.296 3.861 1.00 71.44 99 ILE A O 1
ATOM 771 N N . LYS A 1 100 ? -14.519 -23.895 5.633 1.00 73.25 100 LYS A N 1
ATOM 772 C CA . LYS A 1 100 ? -14.724 -22.507 6.056 1.00 73.25 100 LYS A CA 1
ATOM 773 C C . LYS A 1 100 ? -13.526 -22.018 6.873 1.00 73.25 100 LYS A C 1
ATOM 775 O O . LYS A 1 100 ? -12.975 -22.780 7.671 1.00 73.25 100 LYS A O 1
ATOM 780 N N . PRO A 1 101 ? -13.155 -20.729 6.771 1.00 65.56 101 PRO A N 1
ATOM 781 C CA . PRO A 1 101 ? -12.105 -20.140 7.605 1.00 65.56 101 PRO A CA 1
ATOM 782 C C . PRO A 1 101 ? -12.342 -20.337 9.113 1.00 65.56 101 PRO A C 1
ATOM 784 O O . PRO A 1 101 ? -11.401 -20.485 9.893 1.00 65.56 101 PRO A O 1
ATOM 787 N N . GLU A 1 102 ? -13.610 -20.385 9.532 1.00 67.94 102 GLU A N 1
ATOM 788 C CA . GLU A 1 102 ? -13.999 -20.613 10.927 1.00 67.94 102 GLU A CA 1
ATOM 789 C C . GLU A 1 102 ? -13.688 -22.033 11.428 1.00 67.94 102 GLU A C 1
ATOM 791 O O . GLU A 1 102 ? -13.465 -22.222 12.624 1.00 67.94 102 GLU A O 1
ATOM 796 N N . ASP A 1 103 ? -13.640 -23.029 10.542 1.00 66.50 103 ASP A N 1
ATOM 797 C CA . ASP A 1 103 ? -13.377 -24.423 10.919 1.00 66.50 103 ASP A CA 1
ATOM 798 C C . ASP A 1 103 ? -11.891 -24.637 11.253 1.00 66.50 103 ASP A C 1
ATOM 800 O O . ASP A 1 103 ? -11.537 -25.412 12.147 1.00 66.50 103 ASP A O 1
ATOM 804 N N . LEU A 1 104 ? -11.017 -23.855 10.612 1.00 62.16 104 LEU A N 1
ATOM 805 C CA . LEU A 1 104 ? -9.563 -23.872 10.800 1.00 62.16 104 LEU A CA 1
ATOM 806 C C . LEU A 1 104 ? -9.130 -23.303 12.156 1.00 62.16 104 LEU A C 1
ATOM 808 O O . LEU A 1 104 ? -8.124 -23.720 12.730 1.00 62.16 104 LEU A O 1
ATOM 812 N N . THR A 1 105 ? -9.903 -22.371 12.713 1.00 62.19 105 THR A N 1
ATOM 813 C CA . THR A 1 105 ? -9.607 -21.780 14.029 1.00 62.19 105 THR A CA 1
ATOM 814 C C . THR A 1 105 ? -10.079 -22.657 15.192 1.00 62.19 105 THR A C 1
ATOM 816 O O . THR A 1 105 ? -9.513 -22.578 16.288 1.00 62.19 105 THR A O 1
ATOM 819 N N . LYS A 1 106 ? -11.044 -23.555 14.958 1.00 64.50 106 LYS A N 1
ATOM 820 C CA . LYS A 1 106 ? -11.675 -24.380 16.001 1.00 64.50 106 LYS A CA 1
ATOM 821 C C . LYS A 1 106 ? -11.034 -25.754 16.209 1.00 64.50 106 LYS A C 1
ATOM 823 O O . LYS A 1 106 ? -11.100 -26.266 17.321 1.00 64.50 106 LYS A O 1
ATOM 828 N N . ASN A 1 107 ? -10.389 -26.344 15.199 1.00 60.69 107 ASN A N 1
ATOM 829 C CA . ASN A 1 107 ? -9.974 -27.753 15.247 1.00 60.69 107 ASN A CA 1
ATOM 830 C C . ASN A 1 107 ? -8.441 -27.928 15.310 1.00 60.69 107 ASN A C 1
ATOM 832 O O . ASN A 1 107 ? -7.753 -27.778 14.305 1.00 60.69 107 ASN A O 1
ATOM 836 N N . GLU A 1 108 ? -7.877 -28.260 16.480 1.00 63.09 108 GLU A N 1
ATOM 837 C CA . GLU A 1 108 ? -6.413 -28.307 16.701 1.00 63.09 108 GLU A CA 1
ATOM 838 C C . GLU A 1 108 ? -5.655 -29.313 15.823 1.00 63.09 108 GLU A C 1
ATOM 840 O O . GLU A 1 108 ? -4.513 -29.052 15.448 1.00 63.09 108 GLU A O 1
ATOM 845 N N . LYS A 1 109 ? -6.296 -30.420 15.426 1.00 63.03 109 LYS A N 1
ATOM 846 C CA . LYS A 1 109 ? -5.683 -31.438 14.554 1.00 63.03 109 LYS A CA 1
ATOM 847 C C . LYS A 1 109 ? -5.419 -30.947 13.127 1.00 63.03 109 LYS A C 1
ATOM 849 O O . LYS A 1 109 ? -4.485 -31.428 12.494 1.00 63.03 109 LYS A O 1
ATOM 854 N N . PHE A 1 110 ? -6.199 -29.983 12.636 1.00 60.34 110 PHE A N 1
ATOM 855 C CA . PHE A 1 110 ? -6.032 -29.421 11.291 1.00 60.34 110 PHE A CA 1
ATOM 856 C C . PHE A 1 110 ? -5.170 -28.156 11.270 1.00 60.34 110 PHE A C 1
ATOM 858 O O . PHE A 1 110 ? -4.681 -27.785 10.208 1.00 60.34 110 PHE A O 1
ATOM 865 N N . LYS A 1 111 ? -4.912 -27.528 12.428 1.00 62.16 111 LYS A N 1
ATOM 866 C CA . LYS A 1 111 ? -4.146 -26.274 12.520 1.00 62.16 111 LYS A CA 1
ATOM 867 C C . LYS A 1 111 ? -2.723 -26.407 11.983 1.00 62.16 111 LYS A C 1
ATOM 869 O O . LYS A 1 111 ? -2.307 -25.588 11.175 1.00 62.16 111 LYS A O 1
ATOM 874 N N . TRP A 1 112 ? -1.979 -27.430 12.399 1.00 67.44 112 TRP A N 1
ATOM 875 C CA . TRP A 1 112 ? -0.560 -27.567 12.042 1.00 67.44 112 TRP A CA 1
ATOM 876 C C . TRP A 1 112 ? -0.308 -27.967 10.578 1.00 67.44 112 TRP A C 1
ATOM 878 O O . TRP A 1 112 ? 0.519 -27.313 9.940 1.00 67.44 112 TRP A O 1
ATOM 888 N N . PRO A 1 113 ? -1.028 -28.949 9.995 1.00 70.44 113 PRO A N 1
ATOM 889 C CA . PRO A 1 113 ? -0.931 -29.236 8.563 1.00 70.44 113 PRO A CA 1
ATOM 890 C C . PRO A 1 113 ? -1.363 -28.042 7.704 1.00 70.44 113 PRO A C 1
ATOM 892 O O . PRO A 1 113 ? -0.702 -27.720 6.721 1.00 70.44 113 PRO A O 1
ATOM 895 N N . PHE A 1 114 ? -2.422 -27.335 8.111 1.00 67.00 114 PHE A N 1
ATOM 896 C CA . PHE A 1 114 ? -2.904 -26.141 7.420 1.00 67.00 114 PHE A CA 1
ATOM 897 C C . PHE A 1 114 ? -1.886 -24.994 7.450 1.00 67.00 114 PHE A C 1
ATOM 899 O O . PHE A 1 114 ? -1.601 -24.398 6.415 1.00 67.00 114 PHE A O 1
ATOM 906 N N . VAL A 1 115 ? -1.285 -24.721 8.612 1.00 68.69 115 VAL A N 1
ATOM 907 C CA . VAL A 1 115 ? -0.206 -23.731 8.746 1.00 68.69 115 VAL A CA 1
ATOM 908 C C . VAL A 1 115 ? 1.000 -24.129 7.890 1.00 68.69 115 VAL A C 1
ATOM 910 O O . VAL A 1 115 ? 1.572 -23.273 7.224 1.00 68.69 115 VAL A O 1
ATOM 913 N N . GLY A 1 116 ? 1.346 -25.418 7.826 1.00 76.19 116 GLY A N 1
ATOM 914 C CA . GLY A 1 116 ? 2.406 -25.923 6.950 1.00 76.19 116 GLY A CA 1
ATOM 915 C C . GLY A 1 116 ? 2.124 -25.680 5.463 1.00 76.19 116 GLY A C 1
ATOM 916 O O . GLY A 1 116 ? 2.985 -25.162 4.756 1.00 76.19 116 GLY A O 1
ATOM 917 N N . VAL A 1 117 ? 0.906 -25.977 4.999 1.00 71.38 117 VAL A N 1
ATOM 918 C CA . VAL A 1 117 ? 0.472 -25.723 3.612 1.00 71.38 117 VAL A CA 1
ATOM 919 C C . VAL A 1 117 ? 0.419 -24.223 3.311 1.00 71.38 117 VAL A C 1
ATOM 921 O O . VAL A 1 117 ? 0.864 -23.796 2.249 1.00 71.38 117 VAL A O 1
ATOM 924 N N . MET A 1 118 ? -0.049 -23.403 4.255 1.00 68.00 118 MET A N 1
ATOM 925 C CA . MET A 1 118 ? -0.033 -21.945 4.127 1.00 68.00 118 MET A CA 1
ATOM 926 C C . MET A 1 118 ? 1.384 -21.398 3.986 1.00 68.00 118 MET A C 1
ATOM 928 O O . MET A 1 118 ? 1.632 -20.578 3.107 1.00 68.00 118 MET A O 1
ATOM 932 N N . ILE A 1 119 ? 2.308 -21.843 4.840 1.00 76.12 119 ILE A N 1
ATOM 933 C CA . ILE A 1 119 ? 3.709 -21.419 4.792 1.00 76.12 119 ILE A CA 1
ATOM 934 C C . ILE A 1 119 ? 4.344 -21.876 3.477 1.00 76.12 119 ILE A C 1
ATOM 936 O O . ILE A 1 119 ? 5.044 -21.092 2.843 1.00 76.12 119 ILE A O 1
ATOM 940 N N . LEU A 1 120 ? 4.054 -23.097 3.021 1.00 75.50 120 LEU A N 1
ATOM 941 C CA . LEU A 1 120 ? 4.532 -23.611 1.740 1.00 75.50 120 LEU A CA 1
ATOM 942 C C . LEU A 1 120 ? 4.043 -22.742 0.572 1.00 75.50 120 LEU A C 1
ATOM 944 O O . LEU A 1 120 ? 4.857 -22.272 -0.216 1.00 75.50 120 LEU A O 1
ATOM 948 N N . ILE A 1 121 ? 2.735 -22.484 0.477 1.00 71.38 121 ILE A N 1
ATOM 949 C CA . ILE A 1 121 ? 2.151 -21.646 -0.582 1.00 71.38 121 ILE A CA 1
ATOM 950 C C . ILE A 1 121 ? 2.726 -20.230 -0.516 1.00 71.38 121 ILE A C 1
ATOM 952 O O . ILE A 1 121 ? 3.117 -19.683 -1.541 1.00 71.38 121 ILE A O 1
ATOM 956 N N . PHE A 1 122 ? 2.841 -19.655 0.679 1.00 71.44 122 PHE A N 1
ATOM 957 C CA . PHE A 1 122 ? 3.429 -18.334 0.877 1.00 71.44 122 PHE A CA 1
ATOM 958 C C . PHE A 1 122 ? 4.876 -18.262 0.366 1.00 71.44 122 PHE A C 1
ATOM 960 O O . PHE A 1 122 ? 5.222 -17.350 -0.384 1.00 71.44 122 PHE A O 1
ATOM 967 N N . VAL A 1 123 ? 5.706 -19.256 0.700 1.00 73.12 123 VAL A N 1
ATOM 968 C CA . VAL A 1 123 ? 7.092 -19.357 0.217 1.00 73.12 123 VAL A CA 1
ATOM 969 C C . VAL A 1 123 ? 7.140 -19.534 -1.302 1.00 73.12 123 VAL A C 1
ATOM 971 O O . VAL A 1 123 ? 7.949 -18.882 -1.958 1.00 73.12 123 VAL A O 1
ATOM 974 N N . LEU A 1 124 ? 6.258 -20.355 -1.880 1.00 70.94 124 LEU A N 1
ATOM 975 C CA . LEU A 1 124 ? 6.189 -20.580 -3.327 1.00 70.94 124 LEU A CA 1
ATOM 976 C C . LEU A 1 124 ? 5.742 -19.328 -4.098 1.00 70.94 124 LEU A C 1
ATOM 978 O O . LEU A 1 124 ? 6.294 -19.042 -5.158 1.00 70.94 124 LEU A O 1
ATOM 982 N N . VAL A 1 125 ? 4.787 -18.555 -3.568 1.00 70.62 125 VAL A N 1
ATOM 983 C CA . VAL A 1 125 ? 4.351 -17.280 -4.164 1.00 70.62 125 VAL A CA 1
ATOM 984 C C . VAL A 1 125 ? 5.488 -16.259 -4.133 1.00 70.62 125 VAL A C 1
ATOM 986 O O . VAL A 1 125 ? 5.765 -15.621 -5.148 1.00 70.62 125 VAL A O 1
ATOM 989 N N . ILE A 1 126 ? 6.197 -16.133 -3.006 1.00 67.31 126 ILE A N 1
ATOM 990 C CA . ILE A 1 126 ? 7.357 -15.235 -2.908 1.00 67.31 126 ILE A CA 1
ATOM 991 C C . ILE A 1 126 ? 8.458 -15.668 -3.881 1.00 67.31 126 ILE A C 1
ATOM 993 O O . ILE A 1 126 ? 8.965 -14.833 -4.627 1.00 67.31 126 ILE A O 1
ATOM 997 N N . ALA A 1 127 ? 8.787 -16.961 -3.929 1.00 70.31 127 ALA A N 1
ATOM 998 C CA . ALA A 1 127 ? 9.793 -17.498 -4.843 1.00 70.31 127 ALA A CA 1
ATOM 999 C C . ALA A 1 127 ? 9.420 -17.290 -6.322 1.00 70.31 127 ALA 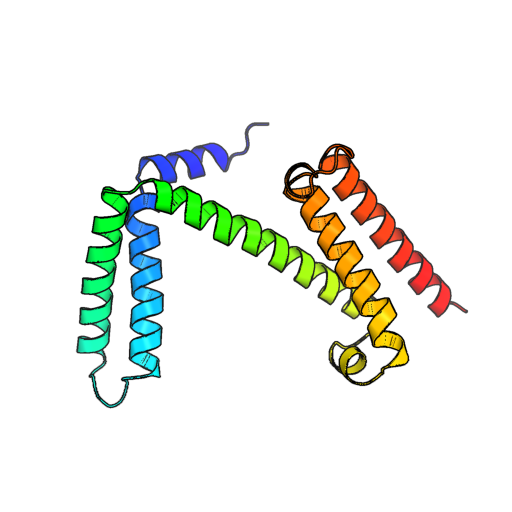A C 1
ATOM 1001 O O . ALA A 1 127 ? 10.294 -16.988 -7.133 1.00 70.31 127 ALA A O 1
ATOM 1002 N N . GLY A 1 128 ? 8.133 -17.406 -6.669 1.00 65.81 128 GLY A N 1
ATOM 1003 C CA . GLY A 1 128 ? 7.632 -17.204 -8.029 1.00 65.81 128 GLY A CA 1
ATOM 1004 C C . GLY A 1 128 ? 7.630 -15.747 -8.488 1.00 65.81 128 GLY A C 1
ATOM 1005 O O . GLY A 1 128 ? 7.942 -15.487 -9.646 1.00 65.81 128 GLY A O 1
ATOM 1006 N N . VAL A 1 129 ? 7.309 -14.793 -7.605 1.00 61.22 129 VAL A N 1
ATOM 1007 C CA . VAL A 1 129 ? 7.158 -13.382 -8.009 1.00 61.22 129 VAL A CA 1
ATOM 1008 C C . VAL A 1 129 ? 8.399 -12.534 -7.733 1.00 61.22 129 VAL A C 1
ATOM 1010 O O . VAL A 1 129 ? 8.770 -11.701 -8.554 1.00 61.22 129 VAL A O 1
ATOM 1013 N N . VAL A 1 130 ? 9.052 -12.733 -6.589 1.00 60.19 130 VAL A N 1
ATOM 1014 C CA . VAL A 1 130 ? 10.236 -11.954 -6.179 1.00 60.19 130 VAL A CA 1
ATOM 1015 C C . VAL A 1 130 ? 11.532 -12.615 -6.666 1.00 60.19 130 VAL A C 1
ATOM 1017 O O . VAL A 1 130 ? 12.577 -11.970 -6.748 1.00 60.19 130 VAL A O 1
ATOM 1020 N N . GLY A 1 131 ? 11.464 -13.898 -7.031 1.00 61.03 131 GLY A N 1
ATOM 1021 C CA . GLY A 1 131 ? 12.632 -14.732 -7.276 1.00 61.03 131 GLY A CA 1
ATOM 1022 C C . GLY A 1 131 ? 13.246 -15.244 -5.970 1.00 61.03 131 GLY A C 1
ATOM 1023 O O . GLY A 1 131 ? 12.972 -14.757 -4.873 1.00 61.03 131 GLY A O 1
ATOM 1024 N N . THR A 1 132 ? 14.109 -16.254 -6.068 1.00 62.75 132 THR A N 1
ATOM 1025 C CA . THR A 1 132 ? 14.716 -16.904 -4.893 1.00 62.75 132 THR A CA 1
ATOM 1026 C C . THR A 1 132 ? 15.872 -16.115 -4.268 1.00 62.75 132 THR A C 1
ATOM 1028 O O . THR A 1 132 ? 16.386 -16.494 -3.214 1.00 62.75 132 THR A O 1
ATOM 1031 N N . SER A 1 133 ? 16.252 -14.986 -4.873 1.00 58.88 133 SER A N 1
ATOM 1032 C CA . SER A 1 133 ? 17.349 -14.111 -4.447 1.00 58.88 133 SER A CA 1
ATOM 1033 C C . SER A 1 133 ? 17.117 -13.465 -3.077 1.00 58.88 133 SER A C 1
ATOM 1035 O O . SER A 1 133 ? 18.063 -13.367 -2.299 1.00 58.88 133 SER A O 1
ATOM 1037 N N . MET A 1 134 ? 15.878 -13.104 -2.717 1.00 54.97 134 MET A N 1
ATOM 1038 C CA . MET A 1 134 ? 15.559 -12.623 -1.359 1.00 54.97 134 MET A CA 1
ATOM 1039 C C . MET A 1 134 ? 15.623 -13.722 -0.289 1.00 54.97 134 MET A C 1
ATOM 1041 O O . MET A 1 134 ? 15.851 -13.424 0.880 1.00 54.97 134 MET A O 1
ATOM 1045 N N . LEU A 1 135 ? 15.450 -14.989 -0.674 1.00 58.44 135 LEU A N 1
ATOM 1046 C CA . LEU A 1 135 ? 15.543 -16.133 0.237 1.00 58.44 135 LEU A CA 1
ATOM 1047 C C . LEU A 1 135 ? 16.984 -16.654 0.374 1.00 58.44 135 LEU A C 1
ATOM 1049 O O . LEU A 1 135 ? 17.219 -17.608 1.109 1.00 58.44 135 LEU A O 1
ATOM 1053 N N . GLY A 1 136 ? 17.949 -16.055 -0.338 1.00 60.38 136 GLY A N 1
ATOM 1054 C CA . GLY A 1 136 ? 19.333 -16.535 -0.391 1.00 60.38 136 GLY A CA 1
ATOM 1055 C C . GLY A 1 136 ? 19.479 -17.913 -1.050 1.00 60.38 136 GLY A C 1
ATOM 1056 O O . GLY A 1 136 ? 20.521 -18.552 -0.918 1.00 60.38 136 GLY A O 1
ATOM 1057 N N . LEU A 1 137 ? 18.440 -18.388 -1.743 1.00 63.78 137 LEU A N 1
ATOM 1058 C CA . LEU A 1 137 ? 18.398 -19.700 -2.378 1.00 63.78 137 LEU A CA 1
ATOM 1059 C C . LEU A 1 137 ? 18.705 -19.543 -3.867 1.00 63.78 137 LEU A C 1
ATOM 1061 O O . LEU A 1 137 ? 18.114 -18.711 -4.551 1.00 63.78 137 LEU A O 1
ATOM 1065 N N . ASN A 1 138 ? 19.619 -20.354 -4.391 1.00 62.97 138 ASN A N 1
ATOM 1066 C CA . ASN A 1 138 ? 19.945 -20.367 -5.815 1.00 62.97 138 ASN A CA 1
ATOM 1067 C C . ASN A 1 138 ? 19.143 -21.481 -6.496 1.00 62.97 138 ASN A C 1
ATOM 1069 O O . ASN A 1 138 ? 19.669 -22.548 -6.805 1.00 62.97 138 ASN A O 1
ATOM 1073 N N . ALA A 1 139 ? 17.831 -21.285 -6.598 1.00 59.50 139 ALA A N 1
ATOM 1074 C CA . ALA A 1 139 ? 16.914 -22.340 -6.988 1.00 59.50 139 ALA A CA 1
ATOM 1075 C C . ALA A 1 139 ? 15.970 -21.816 -8.074 1.00 59.50 139 ALA A C 1
ATOM 1077 O O . ALA A 1 139 ? 15.015 -21.137 -7.755 1.00 59.50 139 ALA A O 1
ATOM 1078 N N . GLY A 1 140 ? 16.233 -22.125 -9.348 1.00 63.44 140 GLY A N 1
ATOM 1079 C CA . GLY A 1 140 ? 15.305 -21.924 -10.479 1.00 63.44 140 GLY A CA 1
ATOM 1080 C C . GLY A 1 140 ? 14.925 -20.476 -10.852 1.00 63.44 140 GLY A C 1
ATOM 1081 O O . GLY A 1 140 ? 15.144 -19.526 -10.106 1.00 63.44 140 GLY A O 1
ATOM 1082 N N . SER A 1 141 ? 14.342 -20.299 -12.043 1.00 69.56 141 SER A N 1
ATOM 1083 C CA . SER A 1 141 ? 13.714 -19.034 -12.462 1.00 69.56 141 SER A CA 1
ATOM 1084 C C . SER A 1 141 ? 12.328 -18.869 -11.819 1.00 69.56 141 SER A C 1
ATOM 1086 O O . SER A 1 141 ? 11.697 -19.857 -11.446 1.00 69.56 141 SER A O 1
ATOM 1088 N N . GLY A 1 142 ? 11.813 -17.636 -11.711 1.00 64.31 142 GLY A N 1
ATOM 1089 C CA . GLY A 1 142 ? 10.460 -17.385 -11.178 1.00 64.31 142 GLY A CA 1
ATOM 1090 C C . GLY A 1 142 ? 9.368 -18.172 -11.918 1.00 64.31 142 GLY A C 1
ATOM 1091 O O . GLY A 1 142 ? 8.481 -18.745 -11.292 1.00 64.31 142 GLY A O 1
ATOM 1092 N N . GLU A 1 143 ? 9.515 -18.323 -13.238 1.00 67.94 143 GLU A N 1
ATOM 1093 C CA . GLU A 1 143 ? 8.628 -19.112 -14.105 1.00 67.94 143 GLU A CA 1
ATOM 1094 C C . GLU A 1 143 ? 8.528 -20.585 -13.678 1.00 67.94 143 GLU A C 1
ATOM 1096 O O . GLU A 1 143 ? 7.436 -21.157 -13.671 1.00 67.94 143 GLU A O 1
ATOM 1101 N N . PHE A 1 144 ? 9.650 -21.192 -13.272 1.00 73.31 144 PHE A N 1
ATOM 1102 C CA . PHE A 1 144 ? 9.684 -22.569 -12.777 1.00 73.31 144 PHE A CA 1
ATOM 1103 C C . PHE A 1 144 ? 8.853 -22.723 -11.495 1.00 73.31 144 PHE A C 1
ATOM 1105 O O . PHE A 1 144 ? 8.061 -23.659 -11.375 1.00 73.31 144 PHE A O 1
ATOM 1112 N N . TRP A 1 145 ? 8.970 -21.778 -10.558 1.00 65.62 145 TRP A N 1
ATOM 1113 C CA . TRP A 1 145 ? 8.217 -21.803 -9.301 1.00 65.62 145 TRP A CA 1
ATOM 1114 C C . TRP A 1 145 ? 6.728 -21.551 -9.501 1.00 65.62 145 TRP A C 1
ATOM 1116 O O . TRP A 1 145 ? 5.913 -22.244 -8.894 1.00 65.62 145 TRP A O 1
ATOM 1126 N N . THR A 1 146 ? 6.355 -20.616 -10.378 1.00 64.69 146 THR A N 1
ATOM 1127 C CA . THR A 1 146 ? 4.949 -20.375 -10.730 1.00 64.69 146 THR A CA 1
ATOM 1128 C C . THR A 1 146 ? 4.320 -21.611 -11.375 1.00 64.69 146 THR A C 1
ATOM 1130 O O . THR A 1 146 ? 3.219 -22.007 -10.992 1.00 64.69 146 THR A O 1
ATOM 1133 N N . ALA A 1 147 ? 5.026 -22.260 -12.308 1.00 72.31 147 ALA A N 1
ATOM 1134 C CA . ALA A 1 147 ? 4.559 -23.489 -12.945 1.00 72.31 147 ALA A CA 1
ATOM 1135 C C . ALA A 1 147 ? 4.398 -24.632 -11.931 1.00 72.31 147 ALA A C 1
ATOM 1137 O O . ALA A 1 147 ? 3.389 -25.336 -11.944 1.00 72.31 147 ALA A O 1
ATOM 1138 N N . MET A 1 148 ? 5.349 -24.783 -11.007 1.00 76.19 148 MET A N 1
ATOM 1139 C CA . MET A 1 148 ? 5.270 -25.795 -9.957 1.00 76.19 148 MET A CA 1
ATOM 1140 C C . MET A 1 148 ? 4.084 -25.553 -9.013 1.00 76.19 148 MET A C 1
ATOM 1142 O O . MET A 1 148 ? 3.362 -26.492 -8.685 1.00 76.19 148 MET A O 1
ATOM 1146 N N . LEU A 1 149 ? 3.833 -24.299 -8.627 1.00 71.62 149 LEU A N 1
ATOM 1147 C CA . LEU A 1 149 ? 2.682 -23.917 -7.804 1.00 71.62 149 LEU A CA 1
ATOM 1148 C C . LEU A 1 149 ? 1.363 -24.261 -8.517 1.00 71.62 149 LEU A C 1
ATOM 1150 O O . LEU A 1 149 ? 0.476 -24.866 -7.918 1.00 71.62 149 LEU A O 1
ATOM 1154 N N . PHE A 1 150 ? 1.263 -23.964 -9.816 1.00 72.94 150 PHE A N 1
ATOM 1155 C CA . PHE A 1 150 ? 0.099 -24.319 -10.630 1.00 72.94 150 PHE A CA 1
ATOM 1156 C C . PHE A 1 150 ? -0.137 -25.836 -10.684 1.00 72.94 150 PHE A C 1
ATOM 1158 O O . PHE A 1 150 ? -1.260 -26.290 -10.473 1.00 72.94 150 PHE A O 1
ATOM 11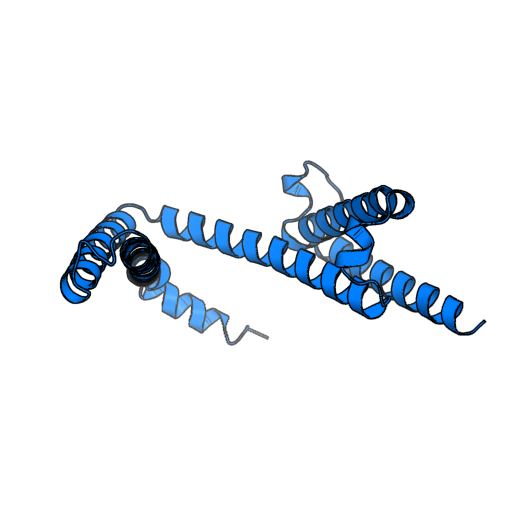65 N N . ILE A 1 151 ? 0.917 -26.632 -10.892 1.00 81.94 151 ILE A N 1
ATOM 1166 C CA . ILE A 1 151 ? 0.828 -28.100 -10.915 1.00 81.94 151 ILE A CA 1
ATOM 1167 C C . ILE A 1 151 ? 0.363 -28.647 -9.558 1.00 81.94 151 ILE A C 1
ATOM 1169 O O . ILE A 1 151 ? -0.520 -29.502 -9.516 1.00 81.94 151 ILE A O 1
ATOM 1173 N N . ILE A 1 152 ? 0.909 -28.135 -8.450 1.00 78.12 152 ILE A N 1
ATOM 1174 C CA . ILE A 1 152 ? 0.518 -28.547 -7.093 1.00 78.12 152 ILE A CA 1
ATOM 1175 C C . ILE A 1 152 ? -0.955 -28.213 -6.823 1.00 78.12 152 ILE A C 1
ATOM 1177 O O . ILE A 1 152 ? -1.675 -29.036 -6.262 1.00 78.12 152 ILE A O 1
ATOM 1181 N N . LEU A 1 153 ? -1.428 -27.040 -7.251 1.00 69.94 153 LEU A N 1
ATOM 1182 C CA . LEU A 1 153 ? -2.835 -26.654 -7.116 1.00 69.94 153 LEU A CA 1
ATOM 1183 C C . LEU A 1 153 ? -3.760 -27.589 -7.892 1.00 69.94 153 LEU A C 1
ATOM 1185 O O . LEU A 1 153 ? -4.748 -28.061 -7.336 1.00 69.94 153 LEU A O 1
ATOM 1189 N N . VAL A 1 154 ? -3.428 -27.889 -9.150 1.00 75.19 154 VAL A N 1
ATOM 1190 C CA . VAL A 1 154 ? -4.209 -28.826 -9.967 1.00 75.19 154 VAL A CA 1
ATOM 1191 C C . VAL A 1 154 ? -4.227 -30.209 -9.319 1.00 75.19 154 VAL A C 1
ATOM 1193 O O . VAL A 1 154 ? -5.295 -30.800 -9.192 1.00 75.19 154 VAL A O 1
ATOM 1196 N N . ALA A 1 155 ? -3.083 -30.698 -8.836 1.00 78.62 155 ALA A N 1
ATOM 1197 C CA . ALA A 1 155 ? -3.004 -31.980 -8.143 1.00 78.62 155 ALA A CA 1
ATOM 1198 C C . ALA A 1 155 ? -3.873 -32.007 -6.874 1.00 78.62 155 ALA A C 1
ATOM 1200 O O . ALA A 1 155 ? -4.617 -32.962 -6.677 1.00 78.62 155 ALA A O 1
ATOM 1201 N N . MET A 1 156 ? -3.845 -30.955 -6.047 1.00 69.94 156 MET A N 1
ATOM 1202 C CA . MET A 1 156 ? -4.695 -30.865 -4.851 1.00 69.94 156 MET A CA 1
ATOM 1203 C C . MET A 1 156 ? -6.186 -30.859 -5.196 1.00 69.94 156 MET A C 1
ATOM 1205 O O . MET A 1 156 ? -6.966 -31.535 -4.530 1.00 69.94 156 MET A O 1
ATOM 1209 N N . VAL A 1 157 ? -6.588 -30.124 -6.236 1.00 68.06 157 VAL A N 1
ATOM 1210 C CA . VAL A 1 157 ? -7.990 -30.070 -6.676 1.00 68.06 157 VAL A CA 1
ATOM 1211 C C . VAL A 1 157 ? -8.449 -31.423 -7.222 1.00 68.06 157 VAL A C 1
ATOM 1213 O O . VAL A 1 157 ? -9.545 -31.865 -6.891 1.00 68.06 157 VAL A O 1
ATOM 1216 N N . VAL A 1 158 ? -7.617 -32.099 -8.019 1.00 76.44 158 VAL A N 1
ATOM 1217 C CA . VAL A 1 158 ? -7.936 -33.414 -8.599 1.00 76.44 158 VAL A CA 1
ATOM 1218 C C . VAL A 1 158 ? -8.021 -34.493 -7.521 1.00 76.44 158 VAL A C 1
ATOM 1220 O O . VAL A 1 158 ? -8.999 -35.232 -7.498 1.00 76.44 158 VAL A O 1
ATOM 1223 N N . LEU A 1 159 ? -7.049 -34.552 -6.604 1.00 74.44 159 LEU A N 1
ATOM 1224 C CA . LEU A 1 159 ? -7.036 -35.534 -5.513 1.00 74.44 159 LEU A CA 1
ATOM 1225 C C . LEU A 1 159 ? -8.230 -35.355 -4.567 1.00 74.44 159 LEU A C 1
ATOM 1227 O O . LEU A 1 159 ? -8.870 -36.330 -4.183 1.00 74.44 159 LEU A O 1
ATOM 1231 N N . TRP A 1 160 ? -8.583 -34.109 -4.245 1.00 61.69 160 TRP A N 1
ATOM 1232 C CA . TRP A 1 160 ? -9.773 -33.825 -3.443 1.00 61.69 160 TRP A CA 1
ATOM 1233 C C . TRP A 1 160 ? -11.064 -34.162 -4.203 1.00 61.69 160 TRP A C 1
ATOM 1235 O O . TRP A 1 160 ? -12.025 -34.659 -3.619 1.00 61.69 160 TRP A O 1
ATOM 1245 N N . GLY A 1 161 ? -11.110 -33.885 -5.509 1.00 63.66 161 GLY A N 1
ATOM 1246 C CA . GLY A 1 161 ? -12.237 -34.243 -6.370 1.00 63.66 161 GLY A CA 1
ATOM 1247 C C . GLY A 1 161 ? -12.493 -35.751 -6.398 1.00 63.66 161 GLY A C 1
ATOM 1248 O O . GLY A 1 161 ? -13.639 -36.162 -6.254 1.00 63.66 161 GLY A O 1
ATOM 1249 N N . SER A 1 162 ? -11.435 -36.564 -6.487 1.00 67.00 162 SER A N 1
ATOM 1250 C CA . SER A 1 162 ? -11.552 -38.026 -6.478 1.00 67.00 162 SER A CA 1
ATOM 1251 C C . SER A 1 162 ? -12.002 -38.601 -5.133 1.00 67.00 162 SER A C 1
ATOM 1253 O O . SER A 1 162 ? -12.748 -39.570 -5.121 1.00 67.00 162 SER A O 1
ATOM 1255 N N . GLU A 1 163 ? -11.627 -37.992 -4.001 1.00 55.09 163 GLU A N 1
ATOM 1256 C CA . GLU A 1 163 ? -12.086 -38.431 -2.667 1.00 55.09 163 GLU A CA 1
ATOM 1257 C C . GLU A 1 163 ? -13.584 -38.174 -2.420 1.00 55.09 163 GLU A C 1
ATOM 1259 O O . GLU A 1 163 ? -14.154 -38.723 -1.484 1.00 55.09 163 GLU A O 1
ATOM 1264 N N . LYS A 1 164 ? -14.229 -37.319 -3.226 1.00 49.03 164 LYS A N 1
ATOM 1265 C CA . LYS A 1 164 ? -15.673 -37.039 -3.144 1.00 49.03 164 LYS A CA 1
ATOM 1266 C C . LYS A 1 164 ? -16.522 -37.922 -4.071 1.00 49.03 164 LYS A C 1
ATOM 1268 O O . LYS A 1 164 ? -17.746 -37.819 -4.008 1.00 49.03 164 LYS A O 1
ATOM 1273 N N . GLU A 1 165 ? -15.899 -38.729 -4.932 1.00 46.97 165 GLU A N 1
ATOM 1274 C CA . GLU A 1 165 ? -16.577 -39.646 -5.866 1.00 46.97 165 GLU A CA 1
ATOM 1275 C C . GLU A 1 165 ? -16.571 -41.121 -5.403 1.00 46.97 165 GLU A C 1
ATOM 1277 O O . GLU A 1 165 ? -17.211 -41.951 -6.053 1.00 46.97 165 GLU A O 1
ATOM 1282 N N . GLU A 1 166 ? -15.928 -41.438 -4.271 1.00 38.97 166 GLU A N 1
ATOM 1283 C CA . GLU A 1 166 ? -16.098 -42.698 -3.514 1.00 38.97 166 GLU A CA 1
ATOM 1284 C C . GLU A 1 166 ? -17.089 -42.532 -2.348 1.00 38.97 166 GLU A C 1
ATOM 1286 O O . GLU A 1 166 ? -17.853 -43.494 -2.090 1.00 38.97 166 GLU A O 1
#

Radius of gyration: 22.38 Å; chains: 1; bounding box: 37×65×47 Å

pLDDT: mean 76.18, std 12.22, range [38.97, 96.56]